Protein AF-A0A4V3FU16-F1 (afdb_monomer_lite)

Radius of gyration: 14.79 Å; chains: 1; bounding box: 39×31×40 Å

Secondary structure (DSSP, 8-state):
-HHHHHHHHHHTSHHHHTT-GGGG-HHHHHHHHHHHHHHHHTT-B-TTTSSBPPHHHHHHSPPPGGG---TT-HHHHHHHHHHHHHHH---GGGGG--STTSHHHHHHHHHHHHHH-SS-TT--TT--PPPSSHHHHHHHHHHHHHTTT-

Structure (mmCIF, N/CA/C/O backbone):
data_AF-A0A4V3FU16-F1
#
_entry.id   AF-A0A4V3FU16-F1
#
loop_
_atom_site.group_PDB
_atom_site.id
_atom_site.type_symbol
_atom_site.label_atom_id
_atom_site.label_alt_id
_atom_site.label_comp_id
_atom_site.label_asym_id
_atom_site.label_entity_id
_atom_site.label_seq_id
_atom_site.pdbx_PDB_ins_code
_atom_site.Cartn_x
_atom_site.Cartn_y
_atom_site.Cartn_z
_atom_site.occupancy
_atom_site.B_iso_or_equiv
_atom_site.auth_seq_id
_atom_site.auth_comp_id
_atom_site.auth_asym_id
_atom_site.auth_atom_id
_atom_site.pdbx_PDB_model_num
ATOM 1 N N . MET A 1 1 ? -15.943 0.174 -0.797 1.00 61.56 1 MET A N 1
ATOM 2 C CA . MET A 1 1 ? -16.296 0.401 -2.227 1.00 61.56 1 MET A CA 1
ATOM 3 C C . MET A 1 1 ? -15.421 1.491 -2.844 1.00 61.56 1 MET A C 1
ATOM 5 O O . MET A 1 1 ? -14.868 1.257 -3.909 1.00 61.56 1 MET A O 1
ATOM 9 N N . GLU A 1 2 ? -15.209 2.620 -2.162 1.00 79.81 2 GLU A N 1
ATOM 10 C CA . GLU A 1 2 ? -14.366 3.726 -2.659 1.00 79.81 2 GLU A CA 1
ATOM 11 C C . GLU A 1 2 ? -12.878 3.377 -2.796 1.00 79.81 2 GLU A C 1
ATOM 13 O O . GLU A 1 2 ? -12.265 3.737 -3.798 1.00 79.81 2 GLU A O 1
ATOM 18 N N . LEU A 1 3 ? -12.309 2.601 -1.862 1.00 86.19 3 LEU A N 1
ATOM 19 C CA . LEU A 1 3 ? -10.917 2.139 -1.959 1.00 86.19 3 LEU A CA 1
ATOM 20 C C . LEU A 1 3 ? -10.647 1.369 -3.263 1.00 86.19 3 LEU A C 1
ATOM 22 O O . LEU A 1 3 ? -9.622 1.569 -3.906 1.00 86.19 3 LEU A O 1
ATOM 26 N N . PHE A 1 4 ? -11.580 0.506 -3.673 1.00 86.75 4 PHE A N 1
ATOM 27 C CA . PHE A 1 4 ? -11.451 -0.291 -4.892 1.00 86.75 4 PHE A CA 1
ATOM 28 C C . PHE A 1 4 ? -11.539 0.569 -6.159 1.00 86.75 4 PHE A C 1
ATOM 30 O O . PHE A 1 4 ? -10.754 0.377 -7.084 1.00 86.75 4 PHE A O 1
ATOM 37 N N . GLU A 1 5 ? -12.448 1.547 -6.197 1.00 88.19 5 GLU A N 1
ATOM 38 C CA . GLU A 1 5 ? -12.529 2.493 -7.318 1.00 88.19 5 GLU A CA 1
ATOM 39 C C . GLU A 1 5 ? -11.277 3.374 -7.401 1.00 88.19 5 GLU A C 1
ATOM 41 O O . GLU A 1 5 ? -10.748 3.603 -8.489 1.00 88.19 5 GLU A O 1
ATOM 46 N N . LYS A 1 6 ? -10.715 3.784 -6.259 1.00 86.38 6 LYS A N 1
ATOM 47 C CA . LYS A 1 6 ? -9.453 4.528 -6.241 1.00 86.38 6 LYS A CA 1
ATOM 48 C C . LYS A 1 6 ? -8.264 3.663 -6.662 1.00 86.38 6 LYS A C 1
ATOM 50 O O . LYS A 1 6 ? -7.403 4.123 -7.406 1.00 86.38 6 LYS A O 1
ATOM 55 N N . ALA A 1 7 ? -8.248 2.390 -6.274 1.00 85.31 7 ALA A N 1
ATOM 56 C CA . ALA A 1 7 ? -7.262 1.428 -6.757 1.00 85.31 7 ALA A CA 1
ATOM 57 C C . ALA A 1 7 ? -7.359 1.217 -8.280 1.00 85.31 7 ALA A C 1
ATOM 59 O O . ALA A 1 7 ? -6.326 1.082 -8.934 1.00 85.31 7 ALA A O 1
ATOM 60 N N . LYS A 1 8 ? -8.566 1.251 -8.870 1.00 86.00 8 LYS A N 1
ATOM 61 C CA . LYS A 1 8 ? -8.741 1.221 -10.336 1.00 86.00 8 LYS A CA 1
ATOM 62 C C . LYS A 1 8 ? -8.149 2.449 -11.002 1.00 86.00 8 LYS A C 1
ATOM 64 O O . LYS A 1 8 ? -7.471 2.313 -12.015 1.00 86.00 8 LYS A O 1
ATOM 69 N N . GLU A 1 9 ? -8.392 3.630 -10.439 1.00 86.62 9 GLU A N 1
ATOM 70 C CA . GLU A 1 9 ? -7.805 4.874 -10.940 1.00 86.62 9 GLU A CA 1
ATOM 71 C C . GLU A 1 9 ? -6.276 4.771 -10.966 1.00 86.62 9 GLU A C 1
ATOM 73 O O . GLU A 1 9 ? -5.663 5.014 -12.004 1.00 86.62 9 GLU A O 1
ATOM 78 N N . VAL A 1 10 ? -5.666 4.321 -9.867 1.00 81.94 10 VAL A N 1
ATOM 79 C CA . VAL A 1 10 ? -4.219 4.077 -9.772 1.00 81.94 10 VAL A CA 1
ATOM 80 C C . VAL A 1 10 ? -3.745 3.066 -10.817 1.00 81.94 10 VAL A C 1
ATOM 82 O O . VAL A 1 10 ? -2.804 3.340 -11.557 1.00 81.94 10 VAL A O 1
ATOM 85 N N . ALA A 1 11 ? -4.423 1.923 -10.926 1.00 78.31 11 ALA A N 1
ATOM 86 C CA . ALA A 1 11 ? -4.080 0.873 -11.883 1.00 78.31 11 ALA A CA 1
ATOM 87 C C . ALA A 1 11 ? -4.216 1.322 -13.349 1.00 78.31 11 ALA A C 1
ATOM 89 O O . ALA A 1 11 ? -3.572 0.758 -14.231 1.00 78.31 11 ALA A O 1
ATOM 90 N N . SER A 1 12 ? -5.042 2.338 -13.614 1.00 79.69 12 SER A N 1
ATOM 91 C CA . SER A 1 12 ? -5.249 2.900 -14.951 1.00 79.69 12 SER A CA 1
ATOM 92 C C . SER A 1 12 ? -4.213 3.949 -15.362 1.00 79.69 12 SER A C 1
ATOM 94 O O . SER A 1 12 ? -4.212 4.371 -16.522 1.00 79.69 12 SER A O 1
ATOM 96 N N . ARG A 1 13 ? -3.331 4.383 -14.451 1.00 81.69 13 ARG A N 1
ATOM 97 C CA . ARG A 1 13 ? -2.340 5.418 -14.761 1.00 81.69 13 ARG A CA 1
ATOM 98 C C . ARG A 1 13 ? -1.324 4.918 -15.799 1.00 81.69 13 ARG A C 1
ATOM 100 O O . ARG A 1 13 ? -0.869 3.778 -15.686 1.00 81.69 13 ARG A O 1
ATOM 107 N N . PRO A 1 14 ? -0.941 5.735 -16.799 1.00 74.75 14 PRO A N 1
ATOM 108 C CA . PRO A 1 14 ? -0.053 5.314 -17.888 1.00 74.75 14 PRO A CA 1
ATOM 109 C C . PRO A 1 14 ? 1.266 4.690 -17.421 1.00 74.75 14 PRO A C 1
ATOM 111 O O . PRO A 1 14 ? 1.721 3.705 -18.002 1.00 74.75 14 PRO A O 1
ATOM 114 N N . GLU A 1 15 ? 1.846 5.232 -16.353 1.00 71.44 15 GLU A N 1
ATOM 115 C CA . GLU A 1 15 ? 3.060 4.731 -15.718 1.00 71.44 15 GLU A CA 1
ATOM 116 C C . GLU A 1 15 ? 2.894 3.315 -15.154 1.00 71.44 15 GLU A C 1
ATOM 118 O O . GLU A 1 15 ? 3.822 2.528 -15.273 1.00 71.44 15 GLU A O 1
ATOM 123 N N . VAL A 1 16 ? 1.717 2.950 -14.630 1.00 70.62 16 VAL A N 1
ATOM 124 C CA . VAL A 1 16 ? 1.409 1.602 -14.112 1.00 70.62 16 VAL A CA 1
ATOM 125 C C . VAL A 1 16 ? 1.044 0.643 -15.252 1.00 70.62 16 VAL A C 1
ATOM 127 O O . VAL A 1 16 ? 1.459 -0.518 -15.269 1.00 70.62 16 VAL A O 1
ATOM 130 N N . VAL A 1 17 ? 0.299 1.137 -16.244 1.00 65.56 17 VAL A N 1
ATOM 131 C CA . VAL A 1 17 ? -0.164 0.361 -17.407 1.00 65.56 17 VAL A CA 1
ATOM 132 C C . VAL A 1 17 ? 0.992 -0.065 -18.318 1.00 65.56 17 VAL A C 1
ATOM 134 O O . VAL A 1 17 ? 0.931 -1.140 -18.913 1.00 65.56 17 VAL A O 1
ATOM 137 N N . ALA A 1 18 ? 2.060 0.732 -18.418 1.00 60.97 18 ALA A N 1
ATOM 138 C CA . ALA A 1 18 ? 3.228 0.415 -19.244 1.00 60.97 18 ALA A CA 1
ATOM 139 C C . ALA A 1 18 ? 4.002 -0.843 -18.784 1.00 60.97 18 ALA A C 1
ATOM 141 O O . ALA A 1 18 ? 4.869 -1.322 -19.514 1.00 60.97 18 ALA A O 1
ATOM 142 N N . LEU A 1 19 ? 3.697 -1.382 -17.596 1.00 55.44 19 LEU A N 1
ATOM 143 C CA . LEU A 1 19 ? 4.512 -2.380 -16.892 1.00 55.44 19 LEU A CA 1
ATOM 144 C C . LEU A 1 19 ? 3.822 -3.758 -16.748 1.00 55.44 19 LEU A C 1
ATOM 146 O O . LEU A 1 19 ? 4.475 -4.723 -16.346 1.00 55.44 19 LEU A O 1
ATOM 150 N N . ASP A 1 20 ? 2.530 -3.885 -17.095 1.00 56.59 20 ASP A N 1
ATOM 151 C CA . ASP A 1 20 ? 1.794 -5.162 -17.171 1.00 56.59 20 ASP A CA 1
ATOM 152 C C . ASP A 1 20 ? 0.442 -5.020 -17.900 1.00 56.59 20 ASP A C 1
ATOM 154 O O . ASP A 1 20 ? -0.307 -4.075 -17.653 1.00 56.59 20 ASP A O 1
ATOM 158 N N . PHE A 1 21 ? 0.046 -6.011 -18.704 1.00 53.53 21 PHE A N 1
ATOM 159 C CA . PHE A 1 21 ? -1.305 -6.061 -19.285 1.00 53.53 21 PHE A CA 1
ATOM 160 C C . PHE A 1 21 ? -2.381 -6.497 -18.271 1.00 53.53 21 PHE A C 1
ATOM 162 O O . PHE A 1 21 ? -3.568 -6.256 -18.504 1.00 53.53 21 PHE A O 1
ATOM 169 N N . ALA A 1 22 ? -1.993 -7.108 -17.143 1.00 59.62 22 ALA A N 1
ATOM 170 C CA . ALA A 1 22 ? -2.926 -7.718 -16.189 1.00 59.62 22 ALA A CA 1
ATOM 171 C C . ALA A 1 22 ? -3.744 -6.720 -15.343 1.00 59.62 22 ALA A C 1
ATOM 173 O O . ALA A 1 22 ? -4.719 -7.116 -14.712 1.00 59.62 22 ALA A O 1
ATOM 174 N N . TRP A 1 23 ? -3.408 -5.426 -15.348 1.00 65.81 23 TRP A N 1
ATOM 175 C CA . TRP A 1 23 ? -4.149 -4.401 -14.592 1.00 65.81 23 TRP A CA 1
ATOM 176 C C . TRP A 1 23 ? -5.528 -4.064 -15.172 1.00 65.81 23 TRP A C 1
ATOM 178 O O . TRP A 1 23 ? -6.333 -3.412 -14.512 1.00 65.81 23 TRP A O 1
ATOM 188 N N . LYS A 1 24 ? -5.815 -4.510 -16.401 1.00 65.44 24 LYS A N 1
ATOM 189 C CA . LYS A 1 24 ? -7.100 -4.261 -17.072 1.00 65.44 24 LYS A CA 1
ATOM 190 C C . LYS A 1 24 ? -8.224 -5.181 -16.583 1.00 65.44 24 LYS A C 1
ATOM 192 O O . LYS A 1 24 ? -9.386 -4.897 -16.861 1.00 65.44 24 LYS A O 1
ATOM 197 N N . ASP A 1 25 ? -7.893 -6.258 -15.868 1.00 75.62 25 ASP A N 1
ATOM 198 C CA . ASP A 1 25 ? -8.874 -7.174 -15.287 1.00 75.62 25 ASP A CA 1
ATOM 199 C C . ASP A 1 25 ? -9.234 -6.744 -13.855 1.00 75.62 25 ASP A C 1
ATOM 201 O O . ASP A 1 25 ? -8.386 -6.670 -12.961 1.00 75.62 25 ASP A O 1
ATOM 205 N N . GLY A 1 26 ? -10.521 -6.473 -13.626 1.00 78.56 26 GLY A N 1
ATOM 206 C CA . GLY A 1 26 ? -11.036 -6.072 -12.318 1.00 78.56 26 GLY A CA 1
ATOM 207 C C . GLY A 1 26 ? -10.887 -7.143 -11.232 1.00 78.56 26 GLY A C 1
ATOM 208 O O . GLY A 1 26 ? -10.807 -6.785 -10.057 1.00 78.56 26 GLY A O 1
ATOM 209 N N . ASN A 1 27 ? -10.818 -8.426 -11.597 1.00 83.12 27 ASN A N 1
ATOM 210 C CA . ASN A 1 27 ? -10.564 -9.512 -10.649 1.00 83.12 27 ASN A CA 1
ATOM 211 C C . ASN A 1 27 ? -9.106 -9.497 -10.192 1.00 83.12 27 ASN A C 1
ATOM 213 O O . ASN A 1 27 ? -8.843 -9.529 -8.997 1.00 83.12 27 ASN A O 1
ATOM 217 N N . VAL A 1 28 ? -8.166 -9.321 -11.125 1.00 79.50 28 VAL A N 1
ATOM 218 C CA . VAL A 1 28 ? -6.735 -9.223 -10.800 1.00 79.50 28 VAL A CA 1
ATOM 219 C C . VAL A 1 28 ? -6.474 -8.040 -9.872 1.00 79.50 28 VAL A C 1
ATOM 221 O O . VAL A 1 28 ? -5.755 -8.169 -8.884 1.00 79.50 28 VAL A O 1
ATOM 224 N N . LEU A 1 29 ? -7.082 -6.886 -10.151 1.00 81.88 29 LEU A N 1
ATOM 225 C CA . LEU A 1 29 ? -6.974 -5.725 -9.272 1.00 81.88 29 LEU A CA 1
ATOM 226 C C . LEU A 1 29 ? -7.515 -6.013 -7.866 1.00 81.88 29 LEU A C 1
ATOM 228 O O . LEU A 1 29 ? -6.894 -5.621 -6.878 1.00 81.88 29 LEU A O 1
ATOM 232 N N . ARG A 1 30 ? -8.668 -6.684 -7.780 1.00 85.81 30 ARG A N 1
ATOM 233 C CA . ARG A 1 30 ? -9.294 -7.040 -6.505 1.00 85.81 30 ARG A CA 1
ATOM 234 C C . ARG A 1 30 ? -8.396 -7.966 -5.698 1.00 85.81 30 ARG A C 1
ATOM 236 O O . ARG A 1 30 ? -8.103 -7.639 -4.554 1.00 85.81 30 ARG A O 1
ATOM 243 N N . ASP A 1 31 ? -7.898 -9.035 -6.307 1.00 86.38 31 ASP A N 1
ATOM 244 C CA . ASP A 1 31 ? -7.027 -10.009 -5.648 1.00 86.38 31 ASP A CA 1
ATOM 245 C C . ASP A 1 31 ? -5.750 -9.338 -5.117 1.00 86.38 31 ASP A C 1
ATOM 247 O O . ASP A 1 31 ? -5.327 -9.559 -3.982 1.00 86.38 31 ASP A O 1
ATOM 251 N N . ARG A 1 32 ? -5.147 -8.448 -5.915 1.00 86.25 32 ARG A N 1
ATOM 252 C CA . ARG A 1 32 ? -3.950 -7.691 -5.517 1.00 86.25 32 ARG A CA 1
ATOM 253 C C . ARG A 1 32 ? -4.239 -6.722 -4.366 1.00 86.25 32 ARG A C 1
ATOM 255 O O . ARG A 1 32 ? -3.447 -6.644 -3.426 1.00 86.25 32 ARG A O 1
ATOM 262 N N . LEU A 1 33 ? -5.371 -6.017 -4.410 1.00 88.25 33 LEU A N 1
ATOM 263 C CA . LEU A 1 33 ? -5.811 -5.144 -3.320 1.00 88.25 33 LEU A CA 1
ATOM 264 C C . LEU A 1 33 ? -6.084 -5.946 -2.039 1.00 88.25 33 LEU A C 1
ATOM 266 O O . LEU A 1 33 ? -5.684 -5.514 -0.963 1.00 88.25 33 LEU A O 1
ATOM 270 N N . GLU A 1 34 ? -6.695 -7.128 -2.138 1.00 89.31 34 GLU A N 1
ATOM 271 C CA . GLU A 1 34 ? -6.931 -8.018 -0.995 1.00 89.31 34 GLU A CA 1
ATOM 272 C C . GLU A 1 34 ? -5.624 -8.435 -0.313 1.00 89.31 34 GLU A C 1
ATOM 274 O O . GLU A 1 34 ? -5.548 -8.435 0.920 1.00 89.31 34 GLU A O 1
ATOM 279 N N . ILE A 1 35 ? -4.567 -8.710 -1.086 1.00 88.44 35 ILE A N 1
ATOM 280 C CA . ILE A 1 35 ? -3.245 -9.033 -0.533 1.00 88.44 35 ILE A CA 1
ATOM 281 C C . ILE A 1 35 ? -2.659 -7.841 0.238 1.00 88.44 35 ILE A C 1
ATOM 283 O O . ILE A 1 35 ? -2.139 -8.025 1.345 1.00 88.44 35 ILE A O 1
ATOM 287 N N . VAL A 1 36 ? -2.761 -6.621 -0.300 1.00 90.50 36 VAL A N 1
ATOM 288 C CA . VAL A 1 36 ? -2.298 -5.405 0.394 1.00 90.50 36 VAL A CA 1
ATOM 289 C C . VAL A 1 36 ? -3.113 -5.165 1.663 1.00 90.50 36 VAL A C 1
ATOM 291 O O . VAL A 1 36 ? -2.535 -4.992 2.737 1.00 90.50 36 VAL A O 1
ATOM 294 N N . CYS A 1 37 ? -4.442 -5.240 1.576 1.00 91.81 37 CYS A N 1
ATOM 295 C CA . CYS A 1 37 ? -5.335 -5.118 2.727 1.00 91.81 37 CYS A CA 1
ATOM 296 C C . CYS A 1 37 ? -4.997 -6.144 3.812 1.00 91.81 37 CYS A C 1
ATOM 298 O O . CYS A 1 37 ? -5.004 -5.803 4.991 1.00 91.81 37 CYS A O 1
ATOM 300 N N . ALA A 1 38 ? -4.640 -7.377 3.443 1.00 90.38 38 ALA A N 1
ATOM 301 C CA . ALA A 1 38 ? -4.249 -8.403 4.403 1.00 90.38 38 ALA A CA 1
ATOM 302 C C . ALA A 1 38 ? -2.920 -8.113 5.108 1.00 90.38 38 ALA A C 1
ATOM 304 O O . ALA A 1 38 ? -2.746 -8.500 6.264 1.00 90.38 38 ALA A O 1
ATOM 305 N N . HIS A 1 39 ? -1.987 -7.431 4.449 1.00 88.69 39 HIS A N 1
ATOM 306 C CA . HIS A 1 39 ? -0.748 -6.986 5.084 1.00 88.69 39 HIS A CA 1
ATOM 307 C C . HIS A 1 39 ? -0.985 -5.799 6.006 1.00 88.69 39 HIS A C 1
ATOM 309 O O . HIS A 1 39 ? -0.535 -5.817 7.149 1.00 88.69 39 HIS A O 1
ATOM 315 N N . VAL A 1 40 ? -1.742 -4.807 5.541 1.00 88.94 40 VAL A N 1
ATOM 316 C CA . VAL A 1 40 ? -2.081 -3.629 6.340 1.00 88.94 40 VAL A CA 1
ATOM 317 C C . VAL A 1 40 ? -2.889 -4.017 7.569 1.00 88.94 40 VAL A C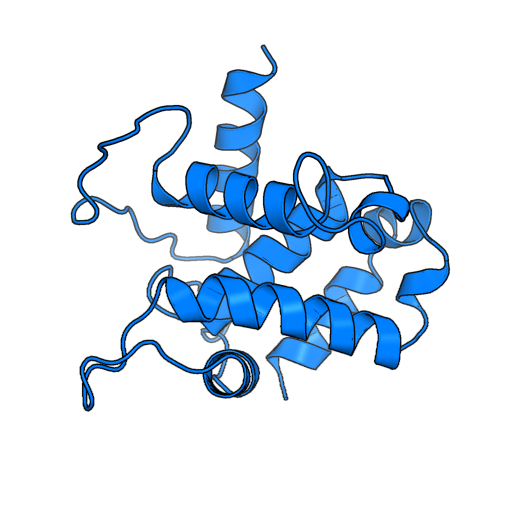 1
ATOM 319 O O . VAL A 1 40 ? -2.568 -3.572 8.661 1.00 88.94 40 VAL A O 1
ATOM 322 N N . ALA A 1 41 ? -3.853 -4.924 7.434 1.00 89.56 41 ALA A N 1
ATOM 323 C CA . ALA A 1 41 ? -4.660 -5.437 8.535 1.00 89.56 41 ALA A CA 1
ATOM 324 C C . ALA A 1 41 ? -3.829 -5.937 9.735 1.00 89.56 41 ALA A C 1
ATOM 326 O O . ALA A 1 41 ? -4.211 -5.730 10.882 1.00 89.56 41 ALA A O 1
ATOM 327 N N . LYS A 1 42 ? -2.648 -6.524 9.491 1.00 86.50 42 LYS A N 1
ATOM 328 C CA . LYS A 1 42 ? -1.735 -7.003 10.548 1.00 86.50 42 LYS A CA 1
ATOM 329 C C . LYS A 1 42 ? -1.095 -5.870 11.361 1.00 86.50 42 LYS A C 1
ATOM 331 O O . LYS A 1 42 ? -0.581 -6.123 12.445 1.00 86.50 42 LYS A O 1
ATOM 336 N N . LEU A 1 43 ? -1.087 -4.648 10.831 1.00 81.94 43 LEU A N 1
ATOM 337 C CA . LEU A 1 43 ? -0.458 -3.469 11.437 1.00 81.94 43 LEU A CA 1
ATOM 338 C C . LEU A 1 43 ? -1.412 -2.687 12.342 1.00 81.94 43 LEU A C 1
ATOM 340 O O . LEU A 1 43 ? -0.964 -1.838 13.111 1.00 81.94 43 LEU A O 1
ATOM 344 N N . PHE A 1 44 ? -2.713 -2.952 12.235 1.00 84.38 44 PHE A N 1
ATOM 345 C CA . PHE A 1 44 ? -3.755 -2.216 12.934 1.00 84.38 44 PHE A CA 1
ATOM 346 C C . PHE A 1 44 ? -4.551 -3.158 13.824 1.00 84.38 44 PHE A C 1
ATOM 348 O O . PHE A 1 44 ? -4.892 -4.278 13.450 1.00 84.38 44 PHE A O 1
ATOM 355 N N . VAL A 1 45 ? -4.872 -2.679 15.018 1.00 84.50 45 VAL A N 1
ATOM 356 C CA . VAL A 1 45 ? -5.633 -3.428 16.012 1.00 84.50 45 VAL A CA 1
ATOM 357 C C . VAL A 1 45 ? -6.954 -2.705 16.229 1.00 84.50 45 VAL A C 1
ATOM 359 O O . VAL A 1 45 ? -6.982 -1.488 16.398 1.00 84.50 45 VAL A O 1
ATOM 362 N N . SER A 1 46 ? -8.053 -3.451 16.242 1.00 78.69 46 SER A N 1
ATOM 363 C CA . SER A 1 46 ? -9.368 -2.926 16.591 1.00 78.69 46 SER A CA 1
ATOM 364 C C . SER A 1 46 ? -9.357 -2.414 18.029 1.00 78.69 46 SER A C 1
ATOM 366 O O . SER A 1 46 ? -9.048 -3.153 18.966 1.00 78.69 46 SER A O 1
ATOM 368 N N . GLU A 1 47 ? -9.758 -1.160 18.228 1.00 76.19 47 GLU A N 1
ATOM 369 C CA . GLU A 1 47 ? -9.810 -0.575 19.569 1.00 76.19 47 GLU A CA 1
ATOM 370 C C . GLU A 1 47 ? -10.781 -1.310 20.500 1.00 76.19 47 GLU A C 1
ATOM 372 O O . GLU A 1 47 ? -10.496 -1.419 21.696 1.00 76.19 47 GLU A O 1
ATOM 377 N N . ALA A 1 48 ? -11.871 -1.851 19.941 1.00 77.81 48 ALA A N 1
ATOM 378 C CA . ALA A 1 48 ? -12.929 -2.550 20.664 1.00 77.81 48 ALA A CA 1
ATOM 379 C C . ALA A 1 48 ? -12.535 -3.973 21.087 1.00 77.81 48 ALA A C 1
ATOM 381 O O . ALA A 1 48 ? -12.849 -4.393 22.196 1.00 77.81 48 ALA A O 1
ATOM 382 N N . THR A 1 49 ? -11.850 -4.720 20.217 1.00 80.56 49 THR A N 1
ATOM 383 C CA . THR A 1 49 ? -11.551 -6.146 20.460 1.00 80.56 49 THR A CA 1
ATOM 384 C C . THR A 1 49 ? -10.103 -6.409 20.858 1.00 80.56 49 THR A C 1
ATOM 386 O O . THR A 1 49 ? -9.784 -7.509 21.303 1.00 80.56 49 THR A O 1
ATOM 389 N N . LYS A 1 50 ? -9.215 -5.419 20.692 1.00 81.88 50 LYS A N 1
ATOM 390 C CA . LYS A 1 50 ? -7.755 -5.559 20.827 1.00 81.88 50 LYS A CA 1
ATOM 391 C C . LYS A 1 50 ? -7.154 -6.664 19.941 1.00 81.88 50 LYS A C 1
ATOM 393 O O . LYS A 1 50 ? -6.035 -7.102 20.184 1.00 81.88 50 LYS A O 1
ATOM 398 N N . GLN A 1 51 ? -7.876 -7.084 18.902 1.00 82.31 51 GLN A N 1
ATOM 399 C CA . GLN A 1 51 ? -7.422 -8.035 17.887 1.00 82.31 51 GLN A CA 1
ATOM 400 C C . GLN A 1 51 ? -7.039 -7.305 16.595 1.00 82.31 51 GLN A C 1
ATOM 402 O O . GLN A 1 51 ? -7.557 -6.207 16.356 1.00 82.31 51 GLN A O 1
ATOM 407 N N . PRO A 1 52 ? -6.163 -7.883 15.751 1.00 85.31 52 PRO A N 1
ATOM 408 C CA . PRO A 1 52 ? -5.909 -7.352 14.418 1.00 85.31 52 PRO A CA 1
ATOM 409 C C . PRO A 1 52 ? -7.220 -7.123 13.664 1.00 85.31 52 PRO A C 1
ATOM 411 O O . PRO A 1 52 ? -8.141 -7.942 13.748 1.00 85.31 52 PRO A O 1
ATOM 414 N N . ILE A 1 53 ? -7.314 -6.012 12.937 1.00 89.75 53 ILE A N 1
ATOM 415 C CA . ILE A 1 53 ? -8.447 -5.815 12.029 1.00 89.75 53 ILE A CA 1
ATOM 416 C C . ILE A 1 53 ? -8.367 -6.832 10.883 1.00 89.75 53 ILE A C 1
ATOM 418 O O . ILE A 1 53 ? -7.327 -7.432 10.622 1.00 89.75 53 ILE A O 1
ATOM 422 N N . THR A 1 54 ? -9.478 -7.060 10.197 1.00 92.06 54 THR A N 1
ATOM 423 C CA . THR A 1 54 ? -9.550 -7.986 9.061 1.00 92.06 54 THR A CA 1
ATOM 424 C C . THR A 1 54 ? -9.224 -7.275 7.743 1.00 92.06 54 THR A C 1
ATOM 426 O O . THR A 1 54 ? -9.474 -6.074 7.617 1.00 92.06 54 THR A O 1
ATOM 429 N N . PRO A 1 55 ? -8.749 -7.999 6.711 1.00 90.69 55 PRO A N 1
ATOM 430 C CA . PRO A 1 55 ? -8.549 -7.423 5.378 1.00 90.69 55 PRO A CA 1
ATOM 431 C C . PRO A 1 55 ? -9.833 -6.785 4.825 1.00 90.69 55 PRO A C 1
ATOM 433 O O . PRO A 1 55 ? -9.798 -5.722 4.212 1.00 90.69 55 PRO A O 1
ATOM 436 N N . SER A 1 56 ? -10.987 -7.406 5.091 1.00 90.19 56 SER A N 1
ATOM 437 C CA . SER A 1 56 ? -12.293 -6.890 4.681 1.00 90.19 56 SER A CA 1
ATOM 438 C C . SER A 1 56 ? -12.673 -5.597 5.400 1.00 90.19 56 SER A C 1
ATOM 440 O O . SER A 1 56 ? -13.362 -4.772 4.809 1.00 90.19 56 SER A O 1
ATOM 442 N N . GLN A 1 57 ? -12.243 -5.392 6.648 1.00 90.19 57 GLN A N 1
ATOM 443 C CA . GLN A 1 57 ? -12.443 -4.114 7.336 1.00 90.19 57 GLN A CA 1
ATOM 444 C C . GLN A 1 57 ? -11.630 -3.006 6.667 1.00 90.19 57 GLN A C 1
ATOM 446 O O . GLN A 1 57 ? -12.204 -1.973 6.349 1.00 90.19 57 GLN A O 1
ATOM 451 N N . VAL A 1 58 ? -10.358 -3.262 6.338 1.00 90.44 58 VAL A N 1
ATOM 452 C CA . VAL A 1 58 ? -9.518 -2.312 5.584 1.00 90.44 58 VAL A CA 1
ATOM 453 C C . VAL A 1 58 ? -10.156 -1.955 4.237 1.00 90.44 58 VAL A C 1
ATOM 455 O O . VAL A 1 58 ? -10.233 -0.789 3.872 1.00 90.44 58 VAL A O 1
ATOM 458 N N . ALA A 1 59 ? -10.658 -2.951 3.500 1.00 88.19 59 ALA A N 1
ATOM 459 C CA . ALA A 1 59 ? -11.229 -2.743 2.167 1.00 88.19 59 ALA A CA 1
ATOM 460 C C . ALA A 1 59 ? -12.573 -1.985 2.155 1.00 88.19 59 ALA A C 1
ATOM 462 O O . ALA A 1 59 ? -12.969 -1.422 1.125 1.00 88.19 59 ALA A O 1
ATOM 463 N N . ASN A 1 60 ? -13.300 -2.014 3.274 1.00 87.56 60 ASN A N 1
ATOM 464 C CA . ASN A 1 60 ? -14.615 -1.387 3.414 1.00 87.56 60 ASN A CA 1
ATOM 465 C C . ASN A 1 60 ? -14.580 -0.054 4.160 1.00 87.56 60 ASN A C 1
ATOM 467 O O . ASN A 1 60 ? -15.586 0.651 4.161 1.00 87.56 60 ASN A O 1
ATOM 471 N N . GLU A 1 61 ? -13.455 0.288 4.773 1.00 88.06 61 GLU A N 1
ATOM 472 C CA . GLU A 1 61 ? -13.258 1.573 5.420 1.00 88.06 61 GLU A CA 1
ATOM 473 C C . GLU A 1 61 ? -13.176 2.702 4.382 1.00 88.06 61 GLU A C 1
ATOM 475 O O . GLU A 1 61 ? -12.676 2.525 3.264 1.00 88.06 61 GLU A O 1
ATOM 480 N N . SER A 1 62 ? -13.735 3.857 4.740 1.00 87.62 62 SER A N 1
ATOM 481 C CA . SER A 1 62 ? -13.674 5.058 3.913 1.00 87.62 62 SER A CA 1
ATOM 482 C C . SER A 1 62 ? -12.258 5.619 3.897 1.00 87.62 62 SER A C 1
ATOM 484 O O . SER A 1 62 ? -11.557 5.607 4.909 1.00 87.62 62 SER A O 1
ATOM 486 N N . LEU A 1 63 ? -11.854 6.128 2.736 1.00 87.62 63 LEU A N 1
ATOM 487 C CA . LEU A 1 63 ? -10.638 6.925 2.637 1.00 87.62 63 LEU A CA 1
ATOM 488 C C . LEU A 1 63 ? -10.836 8.249 3.374 1.00 87.62 63 LEU A C 1
ATOM 490 O O . LEU A 1 63 ? -11.963 8.728 3.506 1.00 87.62 63 LEU A O 1
ATOM 494 N N . SER A 1 64 ? -9.741 8.860 3.818 1.00 86.75 64 SER A N 1
ATOM 495 C CA . SER A 1 64 ? -9.809 10.221 4.352 1.00 86.75 64 SER A CA 1
ATOM 496 C C . SER A 1 64 ? -10.317 11.200 3.282 1.00 86.75 64 SER A C 1
ATOM 498 O O . SER A 1 64 ? -9.887 11.170 2.125 1.00 86.75 64 SER A O 1
ATOM 500 N N . ASP A 1 65 ? -11.224 12.094 3.675 1.00 81.00 65 ASP A N 1
ATOM 501 C CA . ASP A 1 65 ? -11.911 13.008 2.759 1.00 81.00 65 ASP A CA 1
ATOM 502 C C . ASP A 1 65 ? -10.961 13.963 2.009 1.00 81.00 65 ASP A C 1
ATOM 504 O O . ASP A 1 65 ? -9.954 14.436 2.540 1.00 81.00 65 ASP A O 1
ATOM 508 N N . GLY A 1 66 ? -11.330 14.325 0.772 1.00 64.12 66 GLY A N 1
ATOM 509 C CA . GLY A 1 66 ? -10.848 15.544 0.102 1.00 64.12 66 GLY A CA 1
ATOM 510 C C . GLY A 1 66 ? -9.346 15.617 -0.204 1.00 64.12 66 GLY A C 1
ATOM 511 O O . GLY A 1 66 ? -8.807 16.714 -0.332 1.00 64.12 66 GLY A O 1
ATOM 512 N N . GLY A 1 67 ? -8.658 14.478 -0.314 1.00 66.38 67 GLY A N 1
ATOM 513 C CA . GLY A 1 67 ? -7.200 14.434 -0.487 1.00 66.38 67 GLY A CA 1
ATOM 514 C C . GLY A 1 67 ? -6.424 14.455 0.830 1.00 66.38 67 GLY A C 1
ATOM 515 O O . GLY A 1 67 ? -5.188 14.468 0.799 1.00 66.38 67 GLY A O 1
ATOM 516 N N . GLY A 1 68 ? -7.138 14.417 1.959 1.00 79.00 68 GLY A N 1
ATOM 517 C CA . GLY A 1 68 ? -6.598 14.079 3.263 1.00 79.00 68 GLY A CA 1
ATOM 518 C C . GLY A 1 68 ? -5.959 12.694 3.262 1.00 79.00 68 GLY A C 1
ATOM 519 O O . GLY A 1 68 ? -6.240 11.845 2.418 1.00 79.00 68 GLY A O 1
ATOM 520 N N . PHE A 1 69 ? -5.047 12.483 4.199 1.00 86.88 69 PHE A N 1
ATOM 521 C CA . PHE A 1 69 ? -4.416 11.192 4.419 1.00 86.88 69 PHE A CA 1
ATOM 522 C C . PHE A 1 69 ? -4.155 11.021 5.907 1.00 86.88 69 PHE A C 1
ATOM 524 O O . PHE A 1 69 ? -3.808 11.975 6.604 1.00 86.88 69 PHE A O 1
ATOM 531 N N . SER A 1 70 ? -4.289 9.798 6.397 1.00 85.06 70 SER A N 1
ATOM 532 C CA . SER A 1 70 ? -3.948 9.465 7.768 1.00 85.06 70 SER A CA 1
ATOM 533 C C . SER A 1 70 ? -3.195 8.147 7.827 1.00 85.06 70 SER A C 1
ATOM 535 O O . SER A 1 70 ? -3.687 7.101 7.422 1.00 85.06 70 SER A O 1
ATOM 537 N N . THR A 1 71 ? -2.019 8.160 8.458 1.00 80.62 71 THR A N 1
ATOM 538 C CA . THR A 1 71 ? -1.303 6.922 8.814 1.00 80.62 71 THR A CA 1
ATOM 539 C C . THR A 1 71 ? -2.045 6.084 9.858 1.00 80.62 71 THR A C 1
ATOM 541 O O . THR A 1 71 ? -1.625 4.966 10.142 1.00 80.62 71 THR A O 1
ATOM 544 N N . MET A 1 72 ? -3.115 6.631 10.445 1.00 83.12 72 MET A N 1
ATOM 545 C CA . MET A 1 72 ? -4.003 5.941 11.378 1.00 83.12 72 MET A CA 1
ATOM 546 C C . MET A 1 72 ? -5.233 5.345 10.689 1.00 83.12 72 MET A C 1
ATOM 548 O O . MET A 1 72 ? -5.955 4.603 11.342 1.00 83.12 72 MET A O 1
ATOM 552 N N . ALA A 1 73 ? -5.471 5.667 9.414 1.00 88.06 73 ALA A N 1
ATOM 553 C CA . ALA A 1 73 ? -6.542 5.090 8.613 1.00 88.06 73 ALA A CA 1
ATOM 554 C C . ALA A 1 73 ? -5.974 3.916 7.788 1.00 88.06 73 ALA A C 1
ATOM 556 O O . ALA A 1 73 ? -5.171 4.135 6.873 1.00 88.06 73 ALA A O 1
ATOM 557 N N . PRO A 1 74 ? -6.346 2.661 8.094 1.00 89.19 74 PRO A N 1
ATOM 558 C CA . PRO A 1 74 ? -5.889 1.486 7.359 1.00 89.19 74 PRO A CA 1
ATOM 559 C C . PRO A 1 74 ? -6.137 1.577 5.851 1.00 89.19 74 PRO A C 1
ATOM 561 O O . PRO A 1 74 ? -5.261 1.205 5.071 1.00 89.19 74 PRO A O 1
ATOM 564 N N . ALA A 1 75 ? -7.300 2.085 5.432 1.00 90.88 75 ALA A N 1
ATOM 565 C CA . ALA A 1 75 ? -7.641 2.231 4.016 1.00 90.88 75 ALA A CA 1
ATOM 566 C C . ALA A 1 75 ? -6.665 3.158 3.270 1.00 90.88 75 ALA A C 1
ATOM 568 O O . ALA A 1 75 ? -6.183 2.807 2.191 1.00 90.88 75 ALA A O 1
ATOM 569 N N . ASP A 1 76 ? -6.303 4.294 3.870 1.00 89.81 76 ASP A N 1
ATOM 570 C CA . ASP A 1 76 ? -5.340 5.239 3.296 1.00 89.81 76 ASP A CA 1
ATOM 571 C C . ASP A 1 76 ? -3.959 4.594 3.137 1.00 89.81 76 ASP A C 1
ATOM 573 O O . ASP A 1 76 ? -3.323 4.685 2.083 1.00 89.81 76 ASP A O 1
ATOM 577 N N . VAL A 1 77 ? -3.501 3.897 4.181 1.00 89.38 77 VAL A N 1
ATOM 578 C CA . VAL A 1 77 ? -2.214 3.193 4.180 1.00 89.38 77 VAL A CA 1
ATOM 579 C C . VAL A 1 77 ? -2.198 2.089 3.120 1.00 89.38 77 VAL A C 1
ATOM 581 O O . VAL A 1 77 ? -1.219 1.975 2.379 1.00 89.38 77 VAL A O 1
ATOM 584 N N . ALA A 1 78 ? -3.282 1.320 2.994 1.00 91.31 78 ALA A N 1
ATOM 585 C CA . ALA A 1 78 ? -3.427 0.294 1.966 1.00 91.31 78 ALA A CA 1
ATOM 586 C C . ALA A 1 78 ? -3.385 0.882 0.555 1.00 91.31 78 ALA A C 1
ATOM 588 O O . ALA A 1 78 ? -2.652 0.363 -0.288 1.00 91.31 78 ALA A O 1
ATOM 589 N N . LEU A 1 79 ? -4.093 1.987 0.308 1.00 90.69 79 LEU A N 1
ATOM 590 C CA . LEU A 1 79 ? -4.072 2.656 -0.991 1.00 90.69 79 LEU A CA 1
ATOM 591 C C . LEU A 1 79 ? -2.668 3.144 -1.356 1.00 90.69 79 LEU A C 1
ATOM 593 O O . LEU A 1 79 ? -2.215 2.924 -2.478 1.00 90.69 79 LEU A O 1
ATOM 597 N N . LEU A 1 80 ? -1.967 3.777 -0.412 1.00 89.50 80 LEU A N 1
ATOM 598 C CA . LEU A 1 80 ? -0.625 4.301 -0.653 1.00 89.50 80 LEU A CA 1
ATOM 599 C C . LEU A 1 80 ? 0.380 3.183 -0.953 1.00 89.50 80 LEU A C 1
ATOM 601 O O . LEU A 1 80 ? 1.176 3.305 -1.882 1.00 89.50 80 LEU A O 1
ATOM 605 N N . ILE A 1 81 ? 0.349 2.094 -0.181 1.00 88.88 81 ILE A N 1
ATOM 606 C CA . ILE A 1 81 ? 1.221 0.936 -0.418 1.00 88.88 81 ILE A CA 1
ATOM 607 C C . ILE A 1 81 ? 0.902 0.307 -1.768 1.00 88.88 81 ILE A C 1
ATOM 609 O O . ILE A 1 81 ? 1.822 0.024 -2.530 1.00 88.88 81 ILE A O 1
ATOM 613 N N . PHE A 1 82 ? -0.381 0.109 -2.074 1.00 88.12 82 PHE A N 1
ATOM 614 C CA . PHE A 1 82 ? -0.810 -0.436 -3.354 1.00 88.12 82 PHE A CA 1
ATOM 615 C C . PHE A 1 82 ? -0.299 0.421 -4.520 1.00 88.12 82 PHE A C 1
ATOM 617 O O . PHE A 1 82 ? 0.308 -0.114 -5.446 1.00 88.12 82 PHE A O 1
ATOM 624 N N . GLU A 1 83 ? -0.466 1.744 -4.444 1.00 86.19 83 GLU A N 1
ATOM 625 C CA . GLU A 1 83 ? 0.016 2.679 -5.463 1.00 86.19 83 GLU A CA 1
ATOM 626 C C . GLU A 1 83 ? 1.536 2.639 -5.616 1.00 86.19 83 GLU A C 1
ATOM 628 O O . GLU A 1 83 ? 2.036 2.529 -6.732 1.00 86.19 83 GLU A O 1
ATOM 633 N N . ILE A 1 84 ? 2.287 2.664 -4.516 1.00 84.44 84 ILE A N 1
ATOM 634 C CA . ILE A 1 84 ? 3.750 2.650 -4.577 1.00 84.44 84 ILE A CA 1
ATOM 635 C C . ILE A 1 84 ? 4.283 1.317 -5.086 1.00 84.44 84 ILE A C 1
ATOM 637 O O . ILE A 1 84 ? 5.186 1.321 -5.917 1.00 84.44 84 ILE A O 1
ATOM 641 N N . VAL A 1 85 ? 3.735 0.185 -4.640 1.00 81.38 85 VAL A N 1
ATOM 642 C CA . VAL A 1 85 ? 4.140 -1.124 -5.167 1.00 81.38 85 VAL A CA 1
ATOM 643 C C . VAL A 1 85 ? 3.769 -1.226 -6.649 1.00 81.38 85 VAL A C 1
ATOM 645 O O . VAL A 1 85 ? 4.554 -1.773 -7.416 1.00 81.38 85 VAL A O 1
ATOM 648 N N . ALA A 1 86 ? 2.637 -0.669 -7.088 1.00 76.88 86 ALA A N 1
ATOM 649 C CA . ALA A 1 86 ? 2.273 -0.638 -8.504 1.00 76.88 86 ALA A CA 1
ATOM 650 C C . ALA A 1 86 ? 3.210 0.253 -9.348 1.00 76.88 86 ALA A C 1
ATOM 652 O O . ALA A 1 86 ? 3.646 -0.176 -10.414 1.00 76.88 86 ALA A O 1
ATOM 653 N N . GLU A 1 87 ? 3.555 1.456 -8.875 1.00 75.50 87 GLU A N 1
ATOM 654 C CA . GLU A 1 87 ? 4.379 2.429 -9.613 1.00 75.50 87 GLU A CA 1
ATOM 655 C C . GLU A 1 87 ? 5.884 2.124 -9.577 1.00 75.50 87 GLU A C 1
ATOM 657 O O . GLU A 1 87 ? 6.564 2.250 -10.592 1.00 75.50 87 GLU A O 1
ATOM 662 N N . ARG A 1 88 ? 6.443 1.748 -8.419 1.00 68.69 88 ARG A N 1
ATOM 663 C CA . ARG A 1 88 ? 7.900 1.577 -8.257 1.00 68.69 88 ARG A CA 1
ATOM 664 C C . ARG A 1 88 ? 8.425 0.273 -8.834 1.00 68.69 88 ARG A C 1
ATOM 666 O O . ARG A 1 88 ? 9.600 0.228 -9.188 1.00 68.69 88 ARG A O 1
ATOM 673 N N . ASN A 1 89 ? 7.616 -0.785 -8.872 1.00 64.12 89 ASN A N 1
ATOM 674 C CA . ASN A 1 89 ? 8.182 -2.117 -9.070 1.00 64.12 89 ASN A CA 1
ATOM 675 C C . ASN A 1 89 ? 8.358 -2.554 -10.518 1.00 64.12 89 ASN A C 1
ATOM 677 O O . ASN A 1 89 ? 9.045 -3.548 -10.716 1.00 64.12 89 ASN A O 1
ATOM 681 N N . CYS A 1 90 ? 7.818 -1.846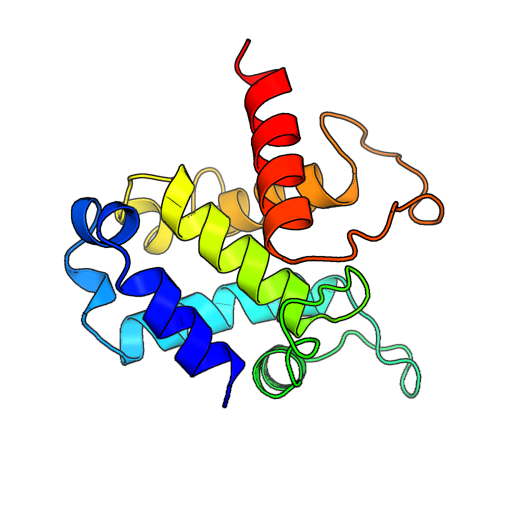 -11.518 1.00 60.19 90 CYS A N 1
ATOM 682 C CA . CYS A 1 90 ? 8.095 -2.054 -12.954 1.00 60.19 90 CYS A CA 1
ATOM 683 C C . CYS A 1 90 ? 8.106 -3.504 -13.481 1.00 60.19 90 CYS A C 1
ATOM 685 O O . CYS A 1 90 ? 8.583 -3.762 -14.583 1.00 60.19 90 CYS A O 1
ATOM 687 N N . ASN A 1 91 ? 7.580 -4.457 -12.712 1.00 65.19 91 ASN A N 1
ATOM 688 C CA . ASN A 1 91 ? 7.745 -5.880 -12.930 1.00 65.19 91 ASN A CA 1
ATOM 689 C C . ASN A 1 91 ? 6.507 -6.612 -12.419 1.00 65.19 91 ASN A C 1
ATOM 691 O O . ASN A 1 91 ? 6.377 -6.972 -11.246 1.00 65.19 91 ASN A O 1
ATOM 695 N N . SER A 1 92 ? 5.605 -6.865 -13.357 1.00 66.00 92 SER A N 1
ATOM 696 C CA . SER A 1 92 ? 4.401 -7.670 -13.186 1.00 66.00 92 SER A CA 1
ATOM 697 C C . SER A 1 92 ? 4.620 -9.025 -12.524 1.00 66.00 92 SER A C 1
ATOM 699 O O . SER A 1 92 ? 3.745 -9.520 -11.812 1.00 66.00 92 SER A O 1
ATOM 701 N N . GLN A 1 93 ? 5.789 -9.635 -12.728 1.00 68.81 93 GLN A N 1
ATOM 702 C CA . GLN A 1 93 ? 6.061 -10.986 -12.252 1.00 68.81 93 GLN A CA 1
ATOM 703 C C . GLN A 1 93 ? 6.186 -11.067 -10.731 1.00 68.81 93 GLN A C 1
ATOM 705 O O . GLN A 1 93 ? 6.014 -12.151 -10.175 1.00 68.81 93 GLN A O 1
ATOM 710 N N . LEU A 1 94 ? 6.452 -9.947 -10.054 1.00 68.19 94 LEU A N 1
ATOM 711 C CA . LEU A 1 94 ? 6.540 -9.897 -8.594 1.00 68.19 94 LEU A CA 1
ATOM 712 C C . LEU A 1 94 ? 5.187 -10.179 -7.936 1.00 68.19 94 LEU A C 1
ATOM 714 O O . LEU A 1 94 ? 5.147 -10.896 -6.941 1.00 68.19 94 LEU A O 1
ATOM 718 N N . TRP A 1 95 ? 4.080 -9.738 -8.545 1.00 75.38 95 TRP A N 1
ATOM 719 C CA . TRP A 1 95 ? 2.718 -10.042 -8.081 1.00 75.38 95 TRP A CA 1
ATOM 720 C C . TRP A 1 95 ? 2.393 -11.540 -8.117 1.00 75.38 95 TRP A C 1
ATOM 722 O O . TRP A 1 95 ? 1.539 -12.006 -7.367 1.00 75.38 95 TRP A O 1
ATOM 732 N N . ASN A 1 96 ? 3.097 -12.301 -8.959 1.00 71.38 96 ASN A N 1
ATOM 733 C CA . ASN A 1 96 ? 2.886 -13.737 -9.139 1.00 71.38 96 ASN A CA 1
ATOM 734 C C . ASN A 1 96 ? 3.840 -14.594 -8.290 1.00 71.38 96 ASN A C 1
ATOM 736 O O . ASN A 1 96 ? 3.691 -15.816 -8.241 1.00 71.38 96 ASN A O 1
ATOM 740 N N . LYS A 1 97 ? 4.826 -13.980 -7.624 1.00 74.88 97 LYS A N 1
ATOM 741 C CA . LYS A 1 97 ? 5.791 -14.670 -6.761 1.00 74.88 97 LYS A CA 1
ATOM 742 C C . LYS A 1 97 ? 5.476 -14.376 -5.301 1.00 74.88 97 LYS A C 1
ATOM 744 O O . LYS A 1 97 ? 5.494 -13.226 -4.880 1.00 74.88 97 LYS A O 1
ATOM 749 N N . ARG A 1 98 ? 5.226 -15.427 -4.518 1.00 70.06 98 ARG A N 1
ATOM 750 C CA . ARG A 1 98 ? 5.139 -15.337 -3.052 1.00 70.06 98 ARG A CA 1
ATOM 751 C C . ARG A 1 98 ? 6.518 -15.551 -2.428 1.00 70.06 98 ARG A C 1
ATOM 753 O O . ARG A 1 98 ? 7.299 -16.349 -2.943 1.00 70.06 98 ARG A O 1
ATOM 760 N N . GLY A 1 99 ? 6.787 -14.890 -1.303 1.00 67.19 99 GLY A N 1
ATOM 761 C CA . GLY A 1 99 ? 8.048 -15.019 -0.558 1.00 67.19 99 GLY A CA 1
ATOM 762 C C . GLY A 1 99 ? 9.099 -13.946 -0.873 1.00 67.19 99 GLY A C 1
ATOM 763 O O . GLY A 1 99 ? 8.769 -12.876 -1.379 1.00 67.19 99 GLY A O 1
ATOM 764 N N . ALA A 1 100 ? 10.358 -14.223 -0.514 1.00 67.88 100 ALA A N 1
ATOM 765 C CA . ALA A 1 100 ? 11.478 -13.281 -0.620 1.00 67.88 100 ALA A CA 1
ATOM 766 C C . ALA A 1 100 ? 11.699 -12.809 -2.068 1.00 67.88 100 ALA A C 1
ATOM 768 O O . ALA A 1 100 ? 11.766 -13.631 -2.985 1.00 67.88 100 ALA A O 1
ATOM 769 N N . GLY A 1 101 ? 11.800 -11.492 -2.272 1.00 72.00 101 GLY A N 1
ATOM 770 C CA . GLY A 1 101 ? 11.842 -10.877 -3.600 1.00 72.00 101 GLY A CA 1
ATOM 771 C C . GLY A 1 101 ? 10.544 -11.019 -4.405 1.00 72.00 101 GLY A C 1
ATOM 772 O O . GLY A 1 101 ? 10.586 -10.922 -5.627 1.00 72.00 101 GLY A O 1
ATOM 773 N N . GLY A 1 102 ? 9.416 -11.320 -3.754 1.00 80.81 102 GLY A N 1
ATOM 774 C CA . GLY A 1 102 ? 8.071 -11.371 -4.330 1.00 80.81 102 GLY A CA 1
ATOM 775 C C . GLY A 1 102 ? 7.140 -10.309 -3.736 1.00 80.81 102 GLY A C 1
ATOM 776 O O . GLY A 1 102 ? 7.569 -9.444 -2.975 1.00 80.81 102 GLY A O 1
ATOM 777 N N . ILE A 1 103 ? 5.847 -10.385 -4.055 1.00 80.31 103 ILE A N 1
ATOM 778 C CA . ILE A 1 103 ? 4.827 -9.405 -3.639 1.00 80.31 103 ILE A CA 1
ATOM 779 C C . ILE A 1 103 ? 4.803 -9.141 -2.128 1.00 80.31 103 ILE A C 1
ATOM 781 O O . ILE A 1 103 ? 4.738 -7.990 -1.703 1.00 80.31 103 ILE A O 1
ATOM 785 N N . ASP A 1 104 ? 4.883 -10.198 -1.319 1.00 82.62 104 ASP A N 1
ATOM 786 C CA . ASP A 1 104 ? 4.829 -10.083 0.138 1.00 82.62 104 ASP A CA 1
ATOM 787 C C . ASP A 1 104 ? 6.047 -9.312 0.662 1.00 82.62 104 ASP A C 1
ATOM 789 O O . ASP A 1 104 ? 5.920 -8.467 1.545 1.00 82.62 104 ASP A O 1
ATOM 793 N N . ASP A 1 105 ? 7.228 -9.571 0.098 1.00 82.56 105 ASP A N 1
ATOM 794 C CA . ASP A 1 105 ? 8.468 -8.888 0.465 1.00 82.56 105 ASP A CA 1
ATOM 795 C C . ASP A 1 105 ? 8.438 -7.413 0.048 1.00 82.56 105 ASP A C 1
ATOM 797 O O . ASP A 1 105 ? 8.780 -6.541 0.840 1.00 82.56 105 ASP A O 1
ATOM 801 N N . GLU A 1 106 ? 7.931 -7.099 -1.145 1.00 85.00 106 GLU A N 1
ATOM 802 C CA . GLU A 1 106 ? 7.781 -5.715 -1.612 1.00 85.00 106 GLU A CA 1
ATOM 803 C C . GLU A 1 106 ? 6.792 -4.904 -0.770 1.00 85.00 106 GLU A C 1
ATOM 805 O O . GLU A 1 106 ? 7.079 -3.764 -0.382 1.00 85.00 106 GLU A O 1
ATOM 810 N N . ILE A 1 107 ? 5.645 -5.495 -0.427 1.00 86.88 107 ILE A N 1
ATOM 811 C CA . ILE A 1 107 ? 4.666 -4.871 0.466 1.00 86.88 107 ILE A CA 1
ATOM 812 C C . ILE A 1 107 ? 5.293 -4.650 1.845 1.00 86.88 107 ILE A C 1
ATOM 814 O O . ILE A 1 107 ? 5.253 -3.531 2.358 1.00 86.88 107 ILE A O 1
ATOM 818 N N . ASN A 1 108 ? 5.923 -5.677 2.424 1.00 82.69 108 ASN A N 1
ATOM 819 C CA . ASN A 1 108 ? 6.567 -5.576 3.734 1.00 82.69 108 ASN A CA 1
ATOM 820 C C . ASN A 1 108 ? 7.689 -4.534 3.737 1.00 82.69 108 ASN A C 1
ATOM 822 O O . ASN A 1 108 ? 7.767 -3.716 4.652 1.00 82.69 108 ASN A O 1
ATOM 826 N N . ASN A 1 109 ? 8.526 -4.497 2.703 1.00 81.31 109 ASN A N 1
ATOM 827 C CA . ASN A 1 109 ? 9.590 -3.510 2.568 1.00 81.31 109 ASN A CA 1
ATOM 828 C C . ASN A 1 109 ? 9.033 -2.092 2.416 1.00 81.31 109 ASN A C 1
ATOM 830 O O . ASN A 1 109 ? 9.562 -1.166 3.034 1.00 81.31 109 ASN A O 1
ATOM 834 N N . THR A 1 110 ? 7.964 -1.911 1.642 1.00 84.25 110 THR A N 1
ATOM 835 C CA . THR A 1 110 ? 7.297 -0.611 1.472 1.00 84.25 110 THR A CA 1
ATOM 836 C C . THR A 1 110 ? 6.700 -0.128 2.790 1.00 84.25 110 THR A C 1
ATOM 838 O O . THR A 1 110 ? 6.977 0.997 3.210 1.00 84.25 110 THR A O 1
ATOM 841 N N . VAL A 1 111 ? 5.971 -0.999 3.493 1.00 80.50 111 VAL A N 1
ATOM 842 C CA . VAL A 1 111 ? 5.440 -0.750 4.842 1.00 80.50 111 VAL A CA 1
ATOM 843 C C . VAL A 1 111 ? 6.565 -0.353 5.791 1.00 80.50 111 VAL A C 1
ATOM 845 O O . VAL A 1 111 ? 6.495 0.696 6.430 1.00 80.50 111 VAL A O 1
ATOM 848 N N . CYS A 1 112 ? 7.622 -1.163 5.869 1.00 76.38 112 CYS A N 1
ATOM 849 C CA . CYS A 1 112 ? 8.714 -0.938 6.804 1.00 76.38 112 CYS A CA 1
ATOM 850 C C . CYS A 1 112 ? 9.420 0.396 6.538 1.00 76.38 112 CYS A C 1
ATOM 852 O O . CYS A 1 112 ? 9.659 1.167 7.465 1.00 76.38 112 CYS A O 1
ATOM 854 N N . LYS A 1 113 ? 9.706 0.711 5.270 1.00 77.62 113 LYS A N 1
ATOM 855 C CA . LYS A 1 113 ? 10.351 1.975 4.882 1.00 77.62 113 LYS A CA 1
ATOM 856 C C . LYS A 1 113 ? 9.441 3.186 5.098 1.00 77.62 113 LYS A C 1
ATOM 858 O O . LYS A 1 113 ? 9.935 4.260 5.437 1.00 77.62 113 LYS A O 1
ATOM 863 N N . PHE A 1 114 ? 8.131 3.034 4.923 1.00 77.75 114 PHE A N 1
ATOM 864 C CA . PHE A 1 114 ? 7.175 4.107 5.182 1.00 77.75 114 PHE A CA 1
ATOM 865 C C . PHE A 1 114 ? 7.045 4.406 6.677 1.00 77.75 114 PHE A C 1
ATOM 867 O O . PHE A 1 114 ? 7.085 5.562 7.091 1.00 77.75 114 PHE A O 1
ATOM 874 N N . LEU A 1 115 ? 6.915 3.355 7.484 1.00 73.31 115 LEU A N 1
ATOM 875 C CA . LEU A 1 115 ? 6.565 3.458 8.895 1.00 73.31 115 LEU A CA 1
ATOM 876 C C . LEU A 1 115 ? 7.758 3.654 9.834 1.00 73.31 115 LEU A C 1
ATOM 878 O O . LEU A 1 115 ? 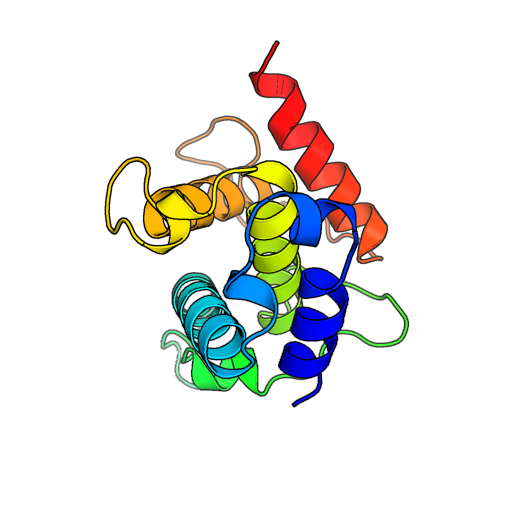7.587 4.257 10.894 1.00 73.31 115 LEU A O 1
ATOM 882 N N . TYR A 1 116 ? 8.928 3.132 9.466 1.00 71.12 116 TYR A N 1
ATOM 883 C CA . TYR A 1 116 ? 10.144 3.155 10.290 1.00 71.12 116 TYR A CA 1
ATOM 884 C C . TYR A 1 116 ? 11.306 3.879 9.604 1.00 71.12 116 TYR A C 1
ATOM 886 O O . TYR A 1 116 ? 12.387 4.003 10.173 1.00 71.12 116 TYR A O 1
ATOM 894 N N . GLY A 1 117 ? 11.091 4.369 8.381 1.00 68.19 117 GLY A N 1
ATOM 895 C CA . GLY A 1 117 ? 12.137 5.002 7.598 1.00 68.19 117 GLY A CA 1
ATOM 896 C C . GLY A 1 117 ? 13.209 4.019 7.114 1.00 68.19 117 GLY A C 1
ATOM 897 O O . GLY A 1 117 ? 13.106 2.792 7.255 1.00 68.19 117 GLY A O 1
ATOM 898 N N . PRO A 1 118 ? 14.258 4.550 6.474 1.00 62.53 118 PRO A N 1
ATOM 899 C CA . PRO A 1 118 ? 15.375 3.750 6.032 1.00 62.53 118 PRO A CA 1
ATOM 900 C C . PRO A 1 118 ? 16.222 3.280 7.228 1.00 62.53 118 PRO A C 1
ATOM 902 O O . PRO A 1 118 ? 16.998 4.044 7.775 1.00 62.53 118 PRO A O 1
ATOM 905 N N . SER A 1 119 ? 16.118 1.997 7.590 1.00 54.38 119 SER A N 1
ATOM 906 C CA . SER A 1 119 ? 16.951 1.317 8.601 1.00 54.38 119 SER A CA 1
ATOM 907 C C . SER A 1 119 ? 16.700 1.808 10.026 1.00 54.38 119 SER A C 1
ATOM 909 O O . SER A 1 119 ? 17.413 2.663 10.531 1.00 54.38 119 SER A O 1
ATOM 911 N N . THR A 1 120 ? 15.781 1.143 10.722 1.00 43.59 120 THR A N 1
ATOM 912 C CA . THR A 1 120 ? 16.029 0.627 12.077 1.00 43.59 120 THR A CA 1
ATOM 913 C C . THR A 1 120 ? 15.072 -0.534 12.343 1.00 43.59 120 THR A C 1
ATOM 915 O O . THR A 1 120 ? 13.853 -0.375 12.355 1.00 43.59 120 THR A O 1
ATOM 918 N N . LEU A 1 121 ? 15.623 -1.721 12.601 1.00 46.59 121 LEU A N 1
ATOM 919 C CA . LEU A 1 121 ? 14.992 -2.638 13.547 1.00 46.59 121 LEU A CA 1
ATOM 920 C C . LEU A 1 121 ? 15.006 -1.899 14.898 1.00 46.59 121 LEU A C 1
ATOM 922 O O . LEU A 1 121 ? 16.015 -1.946 15.591 1.00 46.59 121 LEU A O 1
ATOM 926 N N . GLY A 1 122 ? 13.960 -1.125 15.216 1.00 43.38 122 GLY A N 1
ATOM 927 C CA . GLY A 1 122 ? 13.850 -0.434 16.513 1.00 43.38 122 GLY A CA 1
ATOM 928 C C . GLY A 1 122 ? 13.516 1.064 16.508 1.00 43.38 122 GLY A C 1
ATOM 929 O O . GLY A 1 122 ? 14.002 1.778 17.378 1.00 43.38 122 GLY A O 1
ATOM 930 N N . GLY A 1 123 ? 12.698 1.559 15.576 1.00 44.06 123 GLY A N 1
ATOM 931 C CA . GLY A 1 123 ? 12.119 2.904 15.686 1.00 44.06 123 GLY A CA 1
ATOM 932 C C . GLY A 1 123 ? 10.876 2.929 16.585 1.00 44.06 123 GLY A C 1
ATOM 933 O O . GLY A 1 123 ? 9.988 2.087 16.439 1.00 44.06 123 GLY A O 1
ATOM 934 N N . ASP A 1 124 ? 10.798 3.906 17.490 1.00 44.56 124 ASP A N 1
ATOM 935 C CA . ASP A 1 124 ? 9.627 4.163 18.332 1.00 44.56 124 ASP A CA 1
ATOM 936 C C . ASP A 1 124 ? 8.406 4.536 17.465 1.00 44.56 124 ASP A C 1
ATOM 938 O O . ASP A 1 124 ? 8.411 5.523 16.727 1.00 44.56 124 ASP A O 1
ATOM 942 N N . ILE A 1 125 ? 7.344 3.727 17.550 1.00 47.66 125 ILE A N 1
ATOM 943 C CA . ILE A 1 125 ? 6.087 3.898 16.799 1.00 47.66 125 ILE A CA 1
ATOM 944 C C . ILE A 1 125 ? 5.407 5.233 17.150 1.00 47.66 125 ILE A C 1
ATOM 946 O O . ILE A 1 125 ? 4.638 5.762 16.344 1.00 47.66 125 ILE A O 1
ATOM 950 N N . SER A 1 126 ? 5.694 5.791 18.330 1.00 44.44 126 SER A N 1
ATOM 951 C CA . SER A 1 126 ? 4.990 6.956 18.868 1.00 44.44 126 SER A CA 1
ATOM 952 C C . SER A 1 126 ? 5.394 8.297 18.237 1.00 44.44 126 SER A C 1
ATOM 954 O O . SER A 1 126 ? 4.632 9.259 18.338 1.00 44.44 126 SER A O 1
ATOM 956 N N . GLN A 1 127 ? 6.504 8.366 17.487 1.00 48.22 127 GLN A N 1
ATOM 957 C CA . GLN A 1 127 ? 6.913 9.565 16.736 1.00 48.22 127 GLN A CA 1
ATOM 958 C C . GLN A 1 127 ? 6.713 9.420 15.221 1.00 48.22 127 GLN A C 1
ATOM 960 O O . GLN A 1 127 ? 7.642 9.542 14.422 1.00 48.22 127 GLN A O 1
ATOM 965 N N . ARG A 1 128 ? 5.468 9.195 14.788 1.00 59.47 128 ARG A N 1
ATOM 966 C CA . ARG A 1 128 ? 5.108 9.257 13.362 1.00 59.47 128 ARG A CA 1
ATOM 967 C C . ARG A 1 128 ? 4.514 10.617 13.013 1.00 59.47 128 ARG A C 1
ATOM 969 O O . ARG A 1 128 ? 3.432 10.977 13.469 1.00 59.47 128 ARG A O 1
ATOM 976 N N . ILE A 1 129 ? 5.213 11.357 12.152 1.00 57.31 129 ILE A N 1
ATOM 977 C CA . ILE A 1 129 ? 4.677 12.565 11.512 1.00 57.31 129 ILE A CA 1
ATOM 978 C C . ILE A 1 129 ? 3.545 12.138 10.574 1.00 57.31 129 ILE A C 1
ATOM 980 O O . ILE A 1 129 ? 3.786 11.414 9.602 1.00 57.31 129 ILE A O 1
ATOM 984 N N . ARG A 1 130 ? 2.325 12.592 10.884 1.00 65.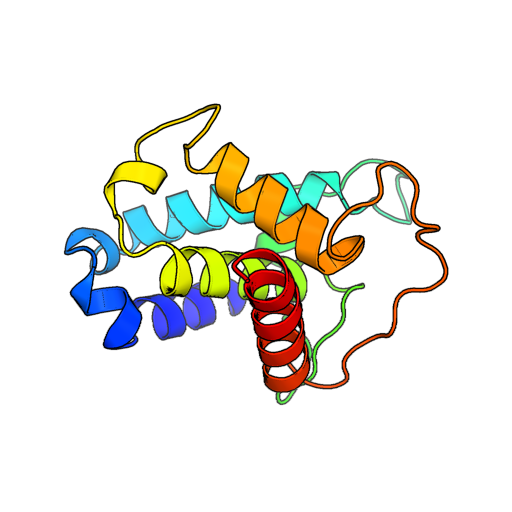69 130 ARG A N 1
ATOM 985 C CA . ARG A 1 130 ? 1.144 12.445 10.031 1.00 65.69 130 ARG A CA 1
ATOM 986 C C . ARG A 1 130 ? 1.244 13.419 8.866 1.00 65.69 130 ARG A C 1
ATOM 988 O O . ARG A 1 130 ? 1.420 14.615 9.071 1.00 65.69 130 ARG A O 1
ATOM 995 N N . GLU A 1 131 ? 1.130 12.890 7.661 1.00 76.38 131 GLU A N 1
ATOM 996 C CA . GLU A 1 131 ? 1.019 13.695 6.450 1.00 76.38 131 GLU A CA 1
ATOM 997 C C . GLU A 1 131 ? -0.426 14.142 6.305 1.00 76.38 131 GLU A C 1
ATOM 999 O O . GLU A 1 131 ? -1.327 13.333 6.482 1.00 76.38 131 GLU A O 1
ATOM 1004 N N . SER A 1 132 ? -0.657 15.416 6.000 1.00 78.62 132 SER A N 1
ATOM 1005 C CA . SER A 1 132 ? -2.013 15.953 5.856 1.00 78.62 132 SER A CA 1
ATOM 1006 C C . SER A 1 132 ? -2.636 15.662 4.493 1.00 78.62 132 SER A C 1
ATOM 1008 O O . SER A 1 132 ? -3.833 15.870 4.328 1.00 78.62 132 SER A O 1
ATOM 1010 N N . THR A 1 133 ? -1.843 15.203 3.516 1.00 88.44 133 THR A N 1
ATOM 1011 C CA . THR A 1 133 ? -2.317 14.906 2.161 1.00 88.44 133 THR A CA 1
ATOM 1012 C C . THR A 1 133 ? -1.725 13.618 1.608 1.00 88.44 133 THR A C 1
ATOM 1014 O O . THR A 1 133 ? -0.590 13.249 1.929 1.00 88.44 133 THR A O 1
ATOM 1017 N N . PHE A 1 134 ? -2.467 12.972 0.707 1.00 84.12 134 PHE A N 1
ATOM 1018 C CA . PHE A 1 134 ? -2.005 11.769 0.012 1.00 84.12 134 PHE A CA 1
ATOM 1019 C C . PHE A 1 134 ? -0.706 12.017 -0.772 1.00 84.12 134 PHE A C 1
ATOM 1021 O O . PHE A 1 134 ? 0.241 11.236 -0.685 1.00 84.12 134 PHE A O 1
ATOM 1028 N N . LEU A 1 135 ? -0.622 13.141 -1.495 1.00 85.19 135 LEU A N 1
ATOM 1029 C CA . LEU A 1 135 ? 0.565 13.492 -2.280 1.00 85.19 135 LEU A CA 1
ATOM 1030 C C . LEU A 1 135 ? 1.800 13.704 -1.392 1.00 85.19 135 LEU A C 1
ATOM 1032 O O . LEU A 1 135 ? 2.885 13.249 -1.753 1.00 85.19 135 LEU A O 1
ATOM 1036 N N . GLY A 1 136 ? 1.642 14.341 -0.226 1.00 87.00 136 GLY A N 1
ATOM 1037 C CA . GLY A 1 136 ? 2.723 14.492 0.754 1.00 87.00 136 GLY A CA 1
ATOM 1038 C C . GLY A 1 136 ? 3.228 13.141 1.265 1.00 87.00 136 GLY A C 1
ATOM 1039 O O . GLY A 1 136 ? 4.432 12.873 1.231 1.00 87.00 136 GLY A O 1
ATOM 1040 N N . ALA A 1 137 ? 2.304 12.239 1.619 1.00 86.38 137 ALA A N 1
ATOM 1041 C CA . ALA A 1 137 ? 2.628 10.872 2.030 1.00 86.38 137 ALA A CA 1
ATOM 1042 C C . ALA A 1 137 ? 3.371 10.085 0.951 1.00 86.38 137 ALA A C 1
ATOM 1044 O O . ALA A 1 137 ? 4.405 9.469 1.232 1.00 86.38 137 ALA A O 1
ATOM 1045 N N . LYS A 1 138 ? 2.908 10.181 -0.296 1.00 86.94 138 LYS A N 1
ATOM 1046 C CA . LYS A 1 138 ? 3.565 9.581 -1.456 1.00 86.94 138 LYS A CA 1
ATOM 1047 C C . LYS A 1 138 ? 4.975 10.123 -1.674 1.00 86.94 138 LYS A C 1
ATOM 1049 O O . LYS A 1 138 ? 5.920 9.342 -1.769 1.00 86.94 138 LYS A O 1
ATOM 1054 N N . GLN A 1 139 ? 5.144 11.444 -1.722 1.00 85.75 139 GLN A N 1
ATOM 1055 C CA . GLN A 1 139 ? 6.448 12.077 -1.946 1.00 85.75 139 GLN A CA 1
ATOM 1056 C C . GLN A 1 139 ? 7.454 11.733 -0.848 1.00 85.75 139 GLN A C 1
ATOM 1058 O O . GLN A 1 139 ? 8.622 11.477 -1.136 1.00 85.75 139 GLN A O 1
ATOM 1063 N N . LYS A 1 140 ? 7.015 11.696 0.410 1.00 82.88 140 LYS A N 1
ATOM 1064 C CA . LYS A 1 140 ? 7.856 11.275 1.532 1.00 82.88 140 LYS A CA 1
ATOM 1065 C C . LYS A 1 140 ? 8.296 9.826 1.404 1.00 82.88 140 LYS A C 1
ATOM 1067 O O . LYS A 1 140 ? 9.475 9.537 1.589 1.00 82.88 140 LYS A O 1
ATOM 1072 N N . LEU A 1 141 ? 7.372 8.928 1.067 1.00 83.38 141 LEU A N 1
ATOM 1073 C CA . LEU A 1 141 ? 7.704 7.526 0.846 1.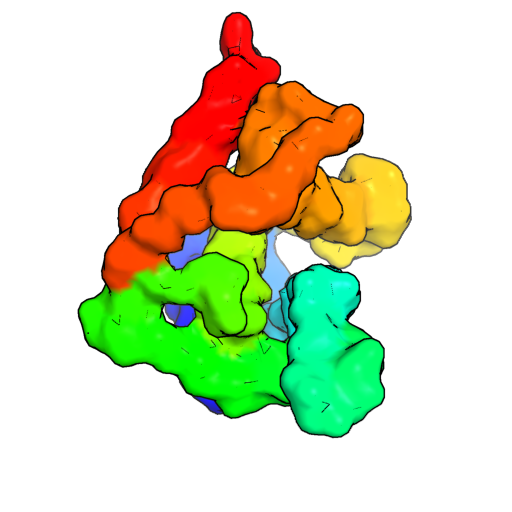00 83.38 141 LEU A CA 1
ATOM 1074 C C . LEU A 1 141 ? 8.728 7.390 -0.286 1.00 83.38 141 LEU A C 1
ATOM 1076 O O . LEU A 1 141 ? 9.770 6.781 -0.082 1.00 83.38 141 LEU A O 1
ATOM 1080 N N . ILE A 1 142 ? 8.503 8.049 -1.424 1.00 83.81 142 ILE A N 1
ATOM 1081 C CA . ILE A 1 142 ? 9.449 8.123 -2.551 1.00 83.81 142 ILE A CA 1
ATOM 1082 C C . ILE A 1 142 ? 10.836 8.592 -2.087 1.00 83.81 142 ILE A C 1
ATOM 1084 O O . ILE A 1 142 ? 11.814 7.892 -2.343 1.00 83.81 142 ILE A O 1
ATOM 1088 N N . LYS A 1 143 ? 10.926 9.701 -1.343 1.00 82.38 143 LYS A N 1
ATOM 1089 C CA . LYS A 1 143 ? 12.201 10.204 -0.801 1.00 82.38 143 LYS A CA 1
ATOM 1090 C C . LYS A 1 143 ? 12.886 9.192 0.123 1.00 82.38 143 LYS A C 1
ATOM 1092 O O . LYS A 1 143 ? 14.092 8.986 0.016 1.00 82.38 143 LYS A O 1
ATOM 1097 N N . ASN A 1 144 ? 12.130 8.525 0.997 1.00 78.31 144 ASN A N 1
ATOM 1098 C CA . ASN A 1 144 ? 12.660 7.486 1.888 1.00 78.31 144 ASN A CA 1
ATOM 1099 C C . ASN A 1 144 ? 13.177 6.259 1.120 1.00 78.31 144 ASN A C 1
ATOM 1101 O O . ASN A 1 144 ? 14.130 5.616 1.563 1.00 78.31 144 ASN A O 1
ATOM 1105 N N . LEU A 1 145 ? 12.536 5.907 -0.000 1.00 76.88 145 LEU A N 1
ATOM 1106 C CA . LEU A 1 145 ? 12.987 4.833 -0.887 1.00 76.88 145 LEU A CA 1
ATOM 1107 C C . LEU A 1 145 ? 14.278 5.226 -1.624 1.00 76.88 145 LEU A C 1
ATOM 1109 O O . LEU A 1 145 ? 15.181 4.401 -1.739 1.00 76.88 145 LEU A O 1
ATOM 1113 N N . GLU A 1 146 ? 14.369 6.470 -2.096 1.00 75.25 146 GLU A N 1
ATOM 1114 C CA . GLU A 1 146 ? 15.500 6.994 -2.876 1.00 75.25 146 GLU A CA 1
ATOM 1115 C C . GLU A 1 146 ? 16.769 7.200 -2.059 1.00 75.25 146 GLU A C 1
ATOM 1117 O O . GLU A 1 146 ? 17.841 6.834 -2.528 1.00 75.25 146 GLU A O 1
ATOM 1122 N N . ALA A 1 147 ? 16.658 7.696 -0.824 1.00 70.69 147 ALA A N 1
ATOM 1123 C CA . ALA A 1 147 ? 17.792 7.947 0.076 1.00 70.69 147 ALA A CA 1
ATOM 1124 C C . ALA A 1 147 ? 18.605 6.689 0.469 1.00 70.69 147 ALA A C 1
ATOM 1126 O O . ALA A 1 147 ? 19.501 6.768 1.301 1.00 70.69 147 ALA A O 1
ATOM 1127 N N . ARG A 1 148 ? 18.251 5.516 -0.0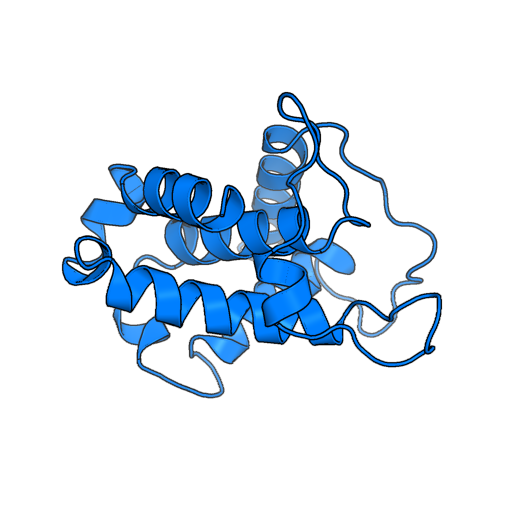63 1.00 58.12 148 ARG A N 1
ATOM 1128 C CA . ARG A 1 148 ? 18.936 4.231 0.133 1.00 58.12 148 ARG A CA 1
ATOM 1129 C C . ARG A 1 148 ? 19.465 3.606 -1.154 1.00 58.12 148 ARG A C 1
ATOM 1131 O O . ARG A 1 148 ? 20.179 2.611 -1.076 1.00 58.12 148 ARG A O 1
ATOM 1138 N N . LEU A 1 149 ? 19.043 4.111 -2.313 1.00 55.34 149 LEU A N 1
ATOM 1139 C CA . LEU A 1 149 ? 19.510 3.637 -3.619 1.00 55.34 149 LEU A CA 1
ATOM 1140 C C . LEU A 1 149 ? 20.788 4.371 -4.070 1.00 55.34 149 LEU A C 1
ATOM 1142 O O . LEU A 1 149 ? 21.367 3.993 -5.086 1.00 55.34 149 LEU A O 1
ATOM 1146 N N . PHE A 1 150 ? 21.230 5.364 -3.293 1.00 42.38 150 PHE A N 1
ATOM 1147 C CA . PHE A 1 150 ? 22.460 6.145 -3.425 1.00 42.38 150 PHE A CA 1
ATOM 1148 C C . PHE A 1 150 ? 23.051 6.395 -2.034 1.00 42.38 150 PHE A C 1
ATOM 1150 O O . PHE A 1 150 ? 24.275 6.643 -1.963 1.00 42.38 150 PHE A O 1
#

Sequence (150 aa):
MELFEKAKEVASRPEVVALDFAWKDGNVLRDRLEIVCAHVAKLFVSEATKQPITPSQVANESLSDGGGFSTMAPADVALLIFEIVAERNCNSQLWNKRGAGGIDDEINNTVCKFLYGPSTLGGDISQRIRESTFLGAKQKLIKNLEARLF

Organism: NCBI:txid1471381

Foldseek 3Di:
DVLLVLLLVLCPDPLLCVQDVQSVDSVLSVVLLLLLLQVLQQVDADPVPRHRHHSVCLVPDDADPDQFAWPNRSVRLSSLLSNCCSNVVSHPCLDVDPDDSHPVNSSVVLVCCLQVFDDDPDDDSVPDDTDGGSVRSNVVSVVSVVVPVD

pLDDT: mean 77.12, std 12.57, range [42.38, 92.06]